Protein AF-A0A662K8Z4-F1 (afdb_monomer)

Solvent-accessible surface area (backbone atoms only — not comparable to full-atom values): 3553 Å² total; per-residue (Å²): 131,66,72,85,72,45,60,87,62,33,30,68,69,32,51,76,37,95,54,26,88,80,62,51,58,50,45,69,53,5,30,73,76,69,70,30,56,44,39,45,28,90,80,43,90,77,54,82,71,77,78,78,76,78,79,125

Secondary structure (DSSP, 8-state):
--GGG-GGG--GGGTS-TTTTTT---HHHHHHHHS-TTS--TT-TTSSS-------

Nearest PDB structures (foldseek):
  6c8v-assembly1_A  TM=7.906E-01  e=1.396E-02  Methylorubrum extorquens

Mean predicted aligned error: 6.09 Å

Sequence (56 aa):
LNDLRDRSRLKGSCSSCPNREVCGGCRAKAYSELGDLMGEDPSCPYASAHFTVSRT

Foldseek 3Di:
DCVLLPLCLADDCLNVPPCNNPDSEDLVQCCVPVVDSNYDRQPPPPPPDRPDPPDD

pLDDT: mean 83.89, std 14.53, range [44.97, 95.06]

Structure (mmCIF, N/CA/C/O backbone):
data_AF-A0A662K8Z4-F1
#
_entry.id   AF-A0A66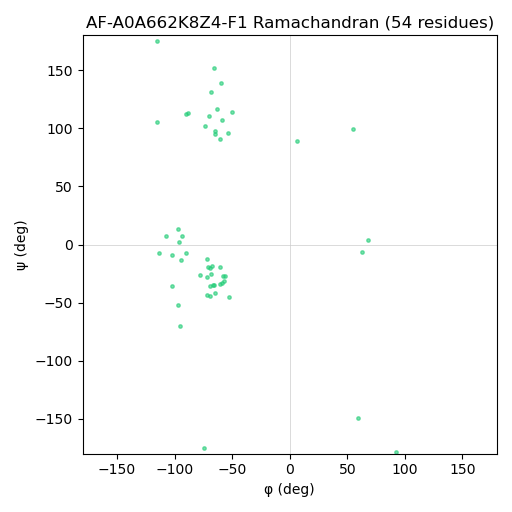2K8Z4-F1
#
loop_
_atom_site.group_PDB
_atom_site.id
_atom_site.type_symbol
_atom_site.label_atom_id
_atom_site.label_alt_id
_atom_site.label_comp_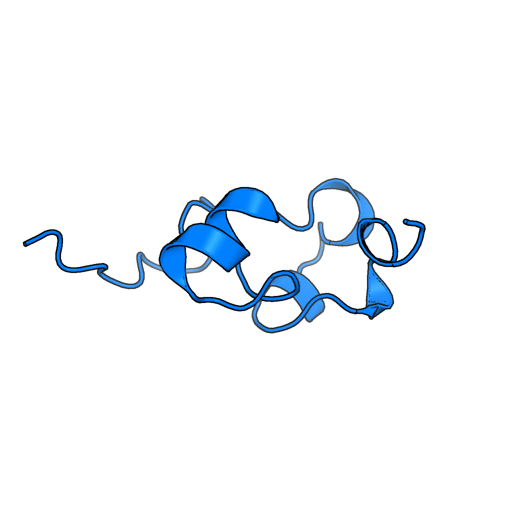id
_atom_site.label_asym_id
_atom_site.label_entity_id
_atom_site.label_seq_id
_atom_site.pdbx_PDB_ins_code
_atom_site.Cartn_x
_atom_site.Cartn_y
_atom_site.Cartn_z
_atom_site.occupancy
_atom_site.B_iso_or_equiv
_atom_site.auth_seq_id
_atom_site.auth_comp_id
_atom_site.auth_asym_id
_atom_site.auth_atom_id
_atom_site.pdbx_PDB_model_num
ATOM 1 N N . LEU A 1 1 ? -6.314 -13.421 10.347 1.00 58.25 1 LEU A N 1
ATOM 2 C CA . LEU A 1 1 ? -4.980 -12.764 10.322 1.00 58.25 1 LEU A CA 1
ATOM 3 C C . LEU A 1 1 ? -4.255 -12.891 8.968 1.00 58.25 1 LEU A C 1
ATOM 5 O O . LEU A 1 1 ? -3.278 -12.182 8.768 1.00 58.25 1 LEU A O 1
ATOM 9 N N . ASN A 1 2 ? -4.699 -13.750 8.036 1.00 71.56 2 ASN A N 1
ATOM 10 C CA . ASN A 1 2 ? -4.020 -13.950 6.743 1.00 71.56 2 ASN A CA 1
ATOM 11 C C . ASN A 1 2 ? -4.286 -12.835 5.717 1.00 71.56 2 ASN A C 1
ATOM 13 O O . ASN A 1 2 ? -3.438 -12.543 4.882 1.00 71.56 2 ASN A O 1
ATOM 17 N N . ASP A 1 3 ? -5.427 -12.170 5.842 1.00 78.75 3 ASP A N 1
ATOM 18 C CA . ASP A 1 3 ? -5.930 -11.147 4.925 1.00 78.75 3 ASP A CA 1
ATOM 19 C C . ASP A 1 3 ? -4.9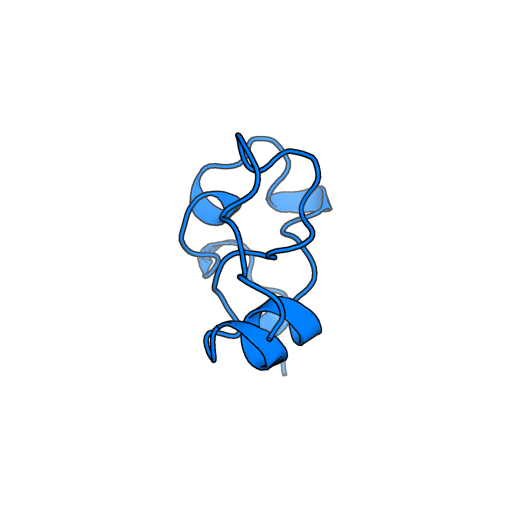84 -9.960 4.713 1.00 78.75 3 ASP A C 1
ATOM 21 O O . ASP A 1 3 ? -4.938 -9.396 3.628 1.00 78.75 3 ASP A O 1
ATOM 25 N N . LEU A 1 4 ? -4.193 -9.597 5.728 1.00 80.94 4 LEU A N 1
ATOM 26 C CA . LEU A 1 4 ? -3.241 -8.482 5.657 1.00 80.94 4 LEU A CA 1
ATOM 27 C C . LEU A 1 4 ? -2.031 -8.755 4.757 1.00 80.94 4 LEU A C 1
ATOM 29 O O . LEU A 1 4 ? -1.332 -7.820 4.366 1.00 80.94 4 LEU A O 1
ATOM 33 N N . ARG A 1 5 ? -1.753 -10.032 4.479 1.00 84.38 5 ARG A N 1
ATOM 34 C CA . ARG A 1 5 ? -0.649 -10.463 3.615 1.00 84.38 5 ARG A CA 1
ATOM 35 C C . ARG A 1 5 ? -1.092 -10.689 2.177 1.00 84.38 5 ARG A C 1
ATOM 37 O O . ARG A 1 5 ? -0.236 -10.809 1.306 1.00 84.38 5 ARG A O 1
ATOM 44 N N . ASP A 1 6 ? -2.397 -10.745 1.933 1.00 90.56 6 ASP A N 1
ATOM 45 C CA . ASP A 1 6 ? -2.941 -10.956 0.603 1.00 90.56 6 ASP A CA 1
ATOM 46 C C . ASP A 1 6 ? -2.776 -9.689 -0.246 1.00 90.56 6 ASP A C 1
ATOM 48 O O . ASP A 1 6 ? -3.512 -8.707 -0.121 1.00 90.56 6 ASP A O 1
ATOM 52 N N . ARG A 1 7 ? -1.771 -9.717 -1.124 1.00 91.00 7 ARG A N 1
ATOM 53 C CA . ARG A 1 7 ? -1.428 -8.599 -2.008 1.00 91.00 7 ARG A CA 1
ATOM 54 C C . ARG A 1 7 ? -2.479 -8.356 -3.088 1.00 91.00 7 ARG A C 1
ATOM 56 O O . ARG A 1 7 ? -2.553 -7.241 -3.597 1.00 91.00 7 ARG A O 1
ATOM 63 N N . SER A 1 8 ? -3.327 -9.343 -3.391 1.00 92.44 8 SER A N 1
ATOM 64 C CA . SER A 1 8 ? -4.423 -9.182 -4.354 1.00 92.44 8 SER A CA 1
ATOM 65 C C . SER A 1 8 ? -5.504 -8.215 -3.865 1.00 92.44 8 SER A C 1
ATOM 67 O O . SER A 1 8 ? -6.262 -7.676 -4.667 1.00 92.44 8 SER A O 1
ATOM 69 N N . ARG A 1 9 ? -5.546 -7.953 -2.553 1.00 93.19 9 ARG A N 1
ATOM 70 C CA . ARG A 1 9 ? -6.532 -7.074 -1.920 1.00 93.19 9 ARG A CA 1
ATOM 71 C C . ARG A 1 9 ? -6.103 -5.616 -1.846 1.00 93.19 9 ARG A C 1
ATOM 73 O O . ARG A 1 9 ? -6.921 -4.794 -1.439 1.00 93.19 9 ARG A O 1
ATOM 80 N N . LEU A 1 10 ? -4.860 -5.292 -2.214 1.00 93.38 10 LEU A N 1
ATOM 81 C CA . LEU A 1 10 ? -4.379 -3.912 -2.265 1.00 93.38 10 LEU A CA 1
ATOM 82 C C . LEU A 1 10 ? -5.225 -3.093 -3.248 1.00 93.38 10 LEU A C 1
ATOM 84 O O . LEU A 1 10 ? -5.560 -3.562 -4.333 1.00 93.38 10 LEU A O 1
ATOM 88 N N . LYS A 1 11 ? -5.544 -1.856 -2.868 1.00 92.12 11 LYS A N 1
ATOM 89 C CA . LYS A 1 11 ? -6.337 -0.899 -3.650 1.00 92.12 11 LYS A CA 1
ATOM 90 C C . LYS A 1 11 ? -5.493 0.315 -4.052 1.00 92.12 11 LYS A C 1
ATOM 92 O O . LYS A 1 11 ? -4.332 0.438 -3.662 1.00 92.12 11 LYS A O 1
ATOM 97 N N . GLY A 1 12 ? -6.083 1.209 -4.846 1.00 89.31 12 GLY A N 1
ATOM 98 C CA . GLY A 1 12 ? -5.427 2.431 -5.324 1.00 89.31 12 GLY A CA 1
ATOM 99 C C . GLY A 1 12 ? -4.164 2.135 -6.137 1.00 89.31 12 GLY A C 1
ATOM 100 O O . GLY A 1 12 ? -4.055 1.080 -6.769 1.00 89.31 12 GLY A O 1
ATOM 101 N N . SER A 1 13 ? -3.184 3.031 -6.082 1.00 89.12 13 SER A N 1
ATOM 102 C CA . SER A 1 13 ? -1.872 2.898 -6.728 1.00 89.12 13 SER A CA 1
ATOM 103 C C . SER A 1 13 ? -1.108 1.650 -6.294 1.00 89.12 13 SER A C 1
ATOM 105 O O . SER A 1 13 ? -0.335 1.105 -7.079 1.00 89.12 13 SER A O 1
ATOM 107 N N . CYS A 1 14 ? -1.349 1.135 -5.083 1.00 91.50 14 CYS A N 1
ATOM 108 C CA . CYS A 1 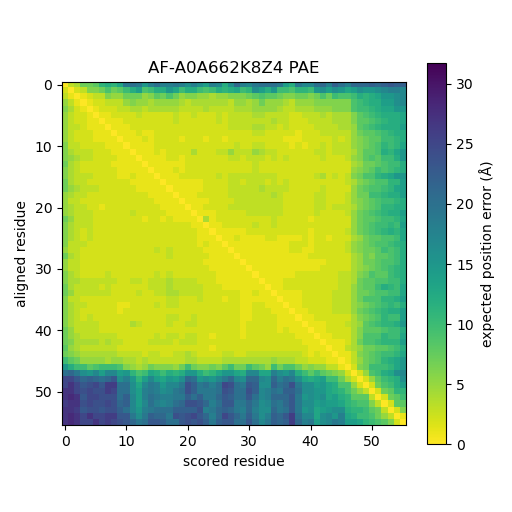14 ? -0.727 -0.101 -4.613 1.00 91.50 14 CYS A CA 1
ATOM 109 C C . CYS A 1 14 ? -1.230 -1.347 -5.365 1.00 91.50 14 CYS A C 1
ATOM 111 O O . CYS A 1 14 ? -0.482 -2.318 -5.466 1.00 91.50 14 CYS A O 1
ATOM 113 N N . SER A 1 15 ? -2.445 -1.325 -5.929 1.00 92.62 15 SER A N 1
ATOM 114 C CA . SER A 1 15 ? -3.020 -2.459 -6.678 1.00 92.62 15 SER A CA 1
ATOM 115 C C . SER A 1 15 ? -2.311 -2.724 -8.016 1.00 92.62 15 SER A C 1
ATOM 117 O O . SER A 1 15 ? -2.106 -3.879 -8.408 1.00 92.62 15 SER A O 1
ATOM 119 N N . SER A 1 16 ? -1.882 -1.648 -8.682 1.00 90.75 16 SER A N 1
ATOM 120 C CA . SER A 1 16 ? -1.212 -1.646 -9.986 1.00 90.75 16 SER A CA 1
ATOM 121 C C . SER A 1 16 ? 0.284 -1.325 -9.895 1.00 90.75 16 SER A C 1
ATOM 123 O O . SER A 1 16 ? 0.940 -1.143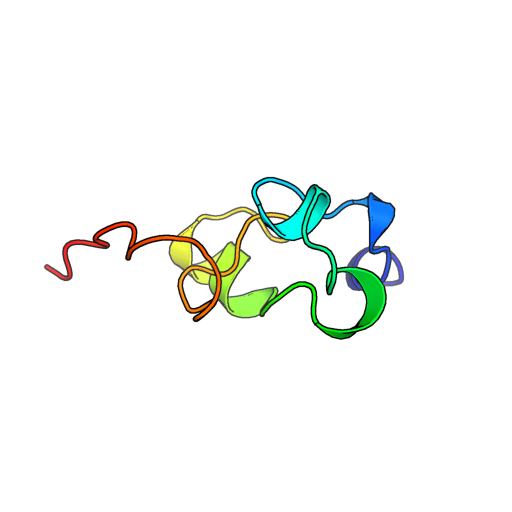 -10.919 1.00 90.75 16 SER A O 1
ATOM 125 N N . CYS A 1 17 ? 0.843 -1.232 -8.684 1.00 91.75 17 CYS A N 1
ATOM 126 C CA . CYS A 1 17 ? 2.255 -0.926 -8.484 1.00 91.75 17 CYS A CA 1
ATOM 127 C C . CYS A 1 17 ? 3.137 -2.097 -8.963 1.00 91.75 17 CYS A C 1
ATOM 129 O O . CYS A 1 17 ? 2.928 -3.227 -8.512 1.00 91.75 17 CYS A O 1
ATOM 131 N N . PRO A 1 18 ? 4.191 -1.851 -9.768 1.00 92.44 18 PRO A N 1
ATOM 132 C CA . PRO A 1 18 ? 5.144 -2.894 -10.166 1.00 92.44 18 PRO A CA 1
ATOM 133 C C . PRO A 1 18 ? 5.803 -3.603 -8.973 1.00 92.44 18 PRO A C 1
ATOM 135 O O . PRO A 1 18 ? 6.162 -4.772 -9.053 1.00 92.44 18 PRO A O 1
ATOM 138 N N . ASN A 1 19 ? 5.910 -2.907 -7.838 1.00 92.31 19 ASN A N 1
ATOM 139 C CA . ASN A 1 19 ? 6.545 -3.400 -6.618 1.00 92.31 19 ASN A CA 1
ATOM 140 C C . ASN A 1 19 ? 5.541 -3.966 -5.592 1.00 92.31 19 ASN A C 1
ATOM 142 O O . ASN A 1 19 ? 5.906 -4.148 -4.425 1.00 92.31 19 ASN A O 1
ATOM 146 N N . ARG A 1 20 ? 4.272 -4.209 -5.968 1.00 91.44 20 ARG A N 1
ATOM 147 C CA . ARG A 1 20 ? 3.200 -4.573 -5.016 1.00 91.44 20 ARG A CA 1
ATOM 148 C C . ARG A 1 20 ? 3.467 -5.867 -4.240 1.00 91.44 20 ARG A C 1
ATOM 150 O O . ARG A 1 20 ? 3.103 -5.953 -3.069 1.00 91.44 20 ARG A O 1
ATOM 157 N N . GLU A 1 21 ? 4.133 -6.837 -4.868 1.00 92.75 21 GLU A N 1
ATOM 158 C CA . GLU A 1 21 ? 4.426 -8.141 -4.256 1.00 92.75 21 GLU A CA 1
ATOM 159 C C . GLU A 1 21 ? 5.496 -8.027 -3.157 1.00 92.75 21 GLU A C 1
ATOM 161 O O . GLU A 1 21 ? 5.477 -8.771 -2.177 1.00 92.75 21 GLU A O 1
ATOM 166 N N . VAL A 1 22 ? 6.391 -7.040 -3.275 1.00 92.75 22 VAL A N 1
ATOM 167 C CA . VAL A 1 22 ? 7.526 -6.848 -2.360 1.00 92.75 22 VAL A CA 1
ATOM 168 C C . VAL A 1 22 ? 7.212 -5.805 -1.285 1.00 92.75 22 VAL A C 1
ATOM 170 O O . VAL A 1 22 ? 7.343 -6.078 -0.094 1.00 92.75 22 VAL A O 1
ATOM 173 N N . CYS A 1 23 ? 6.762 -4.611 -1.677 1.00 92.38 23 CYS A N 1
ATOM 174 C CA . CYS A 1 23 ? 6.503 -3.506 -0.754 1.00 92.38 23 CYS A CA 1
ATOM 175 C C . CYS A 1 23 ? 5.026 -3.466 -0.353 1.00 92.38 23 CYS A C 1
ATOM 177 O O . CYS A 1 23 ? 4.648 -3.756 0.787 1.00 92.38 23 CYS A O 1
ATOM 179 N N . GLY A 1 24 ? 4.175 -3.095 -1.309 1.00 91.19 24 GLY A N 1
ATOM 180 C CA . GLY A 1 24 ? 2.753 -2.845 -1.113 1.00 91.19 24 GLY A CA 1
ATOM 181 C C . GLY A 1 24 ? 2.409 -1.694 -0.160 1.00 91.19 24 GLY A C 1
ATOM 182 O O . GLY A 1 24 ? 1.233 -1.392 -0.075 1.00 91.19 24 GLY A O 1
ATOM 183 N N . GLY A 1 25 ? 3.360 -1.054 0.541 1.00 92.69 25 GLY A N 1
ATOM 184 C CA . GLY A 1 25 ? 3.178 0.086 1.466 1.00 92.69 25 GLY A CA 1
ATOM 185 C C . GLY A 1 25 ? 2.979 -0.295 2.947 1.00 92.69 25 GLY A C 1
ATOM 186 O O . GLY A 1 25 ? 2.959 -1.477 3.295 1.00 92.69 25 GLY A O 1
ATOM 187 N N . CYS A 1 26 ? 2.787 0.695 3.822 1.00 92.94 26 CYS A N 1
ATOM 188 C CA . CYS A 1 26 ? 2.474 0.541 5.245 1.00 92.94 26 CYS A CA 1
ATOM 189 C C . CYS A 1 26 ? 0.958 0.481 5.512 1.00 92.94 26 CYS A C 1
ATOM 191 O O . CYS A 1 26 ? 0.244 1.478 5.404 1.00 92.94 26 CYS A O 1
ATOM 193 N N . ARG A 1 27 ? 0.465 -0.689 5.946 1.00 92.94 27 ARG A N 1
ATOM 194 C CA . ARG A 1 27 ? -0.965 -0.910 6.258 1.00 92.94 27 ARG A CA 1
ATOM 195 C C . ARG A 1 27 ? -1.449 -0.101 7.462 1.00 92.94 27 ARG A C 1
ATOM 197 O O . ARG A 1 27 ? -2.586 0.356 7.476 1.00 92.94 27 ARG A O 1
ATOM 204 N N . ALA A 1 28 ? -0.584 0.088 8.459 1.00 93.88 28 ALA A N 1
ATOM 205 C CA . ALA A 1 28 ? -0.928 0.847 9.658 1.00 93.88 28 ALA A CA 1
ATOM 206 C C . ALA A 1 28 ? -1.205 2.322 9.332 1.00 93.88 28 ALA A C 1
ATOM 208 O O . ALA A 1 28 ? -2.185 2.874 9.819 1.00 93.88 28 ALA A O 1
ATOM 209 N N . LYS A 1 29 ? -0.393 2.935 8.461 1.00 92.62 29 LYS A N 1
ATOM 210 C CA . LYS A 1 29 ? -0.610 4.314 8.003 1.00 92.62 29 LYS A CA 1
ATOM 211 C C . LYS A 1 29 ? -1.831 4.449 7.106 1.00 92.62 29 LYS A C 1
ATOM 213 O O . LYS A 1 29 ? -2.631 5.344 7.337 1.00 92.62 29 LYS A O 1
ATOM 218 N N . ALA A 1 30 ? -2.013 3.526 6.158 1.00 93.00 30 ALA A N 1
ATOM 219 C CA . ALA A 1 30 ? -3.204 3.495 5.309 1.00 93.00 30 ALA A CA 1
ATOM 220 C C . ALA A 1 30 ? -4.496 3.508 6.152 1.00 93.00 30 ALA A C 1
ATOM 222 O O . ALA A 1 30 ? -5.393 4.312 5.918 1.00 93.00 30 ALA A O 1
ATOM 223 N N . TYR A 1 31 ? -4.551 2.702 7.218 1.00 93.56 31 TYR A N 1
ATOM 224 C CA . TYR A 1 31 ? -5.689 2.710 8.136 1.00 93.56 31 TYR A CA 1
ATOM 225 C C . TYR A 1 31 ? -5.751 3.957 9.028 1.00 93.56 31 TYR A C 1
ATOM 227 O O . TYR A 1 31 ? -6.823 4.527 9.199 1.00 93.56 31 TYR A O 1
ATOM 235 N N . SER A 1 32 ? -4.621 4.395 9.591 1.00 95.06 32 SER A N 1
ATOM 236 C CA . SER A 1 32 ? -4.583 5.543 10.506 1.00 95.06 32 SER A CA 1
ATOM 237 C C . SER A 1 32 ? -4.953 6.863 9.835 1.00 95.06 32 SER A C 1
ATOM 239 O O . SER A 1 32 ? -5.514 7.730 10.498 1.00 95.06 32 SER A O 1
ATOM 241 N N . GLU A 1 33 ? -4.590 7.044 8.568 1.00 92.94 33 GLU A N 1
ATOM 242 C CA . GLU A 1 33 ? -4.759 8.315 7.859 1.00 92.94 33 GLU A CA 1
ATOM 243 C C . GLU A 1 33 ? -5.962 8.296 6.912 1.00 92.94 33 GLU A C 1
ATOM 245 O O . GLU A 1 33 ? -6.644 9.308 6.780 1.00 92.94 33 GLU A O 1
ATOM 250 N N . LEU A 1 34 ? -6.253 7.156 6.272 1.00 89.25 34 LEU A N 1
ATOM 251 C CA . LEU A 1 34 ? -7.314 7.048 5.261 1.00 89.25 34 LEU A CA 1
ATOM 252 C C . LEU A 1 34 ? -8.487 6.163 5.702 1.00 89.25 34 LEU A C 1
ATOM 254 O O . LEU A 1 34 ? -9.479 6.062 4.983 1.00 89.25 34 LEU A O 1
ATOM 258 N N . GLY A 1 35 ? -8.384 5.473 6.842 1.00 92.81 35 GLY A N 1
ATOM 259 C CA . GLY A 1 35 ? -9.401 4.520 7.293 1.00 92.81 35 GLY A CA 1
ATOM 260 C C . GLY A 1 35 ? -9.512 3.253 6.434 1.00 92.81 35 GLY A C 1
ATOM 261 O O . GLY A 1 35 ? -10.362 2.409 6.713 1.00 92.81 35 GLY A O 1
ATOM 262 N N . ASP A 1 36 ? -8.659 3.073 5.417 1.00 92.31 36 ASP A N 1
ATOM 263 C CA . ASP A 1 36 ? -8.650 1.888 4.554 1.00 92.31 36 ASP A CA 1
ATOM 264 C C . ASP A 1 36 ? -7.347 1.108 4.725 1.00 92.31 36 ASP A C 1
ATOM 266 O O . A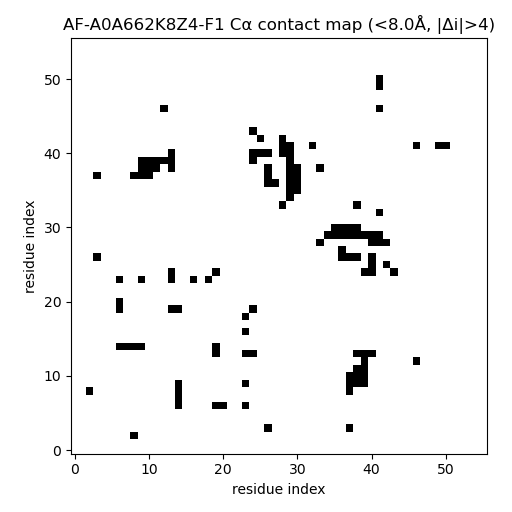SP A 1 36 ? -6.288 1.466 4.216 1.00 92.31 36 ASP A O 1
ATOM 270 N N . LEU A 1 37 ? -7.446 -0.021 5.421 1.00 92.69 37 LEU A N 1
ATOM 271 C CA . LEU A 1 37 ? -6.331 -0.925 5.690 1.00 92.69 37 LEU A CA 1
ATOM 272 C C . LEU A 1 37 ? -5.677 -1.458 4.403 1.00 92.69 37 LEU A C 1
ATOM 274 O O . LEU A 1 37 ? -4.47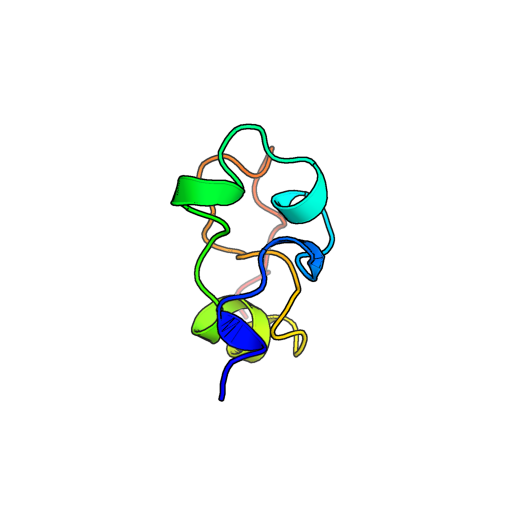0 -1.705 4.383 1.00 92.69 37 LEU A O 1
ATOM 278 N N . MET A 1 38 ? -6.472 -1.647 3.344 1.00 93.31 38 MET A N 1
ATOM 279 C CA . MET A 1 38 ? -6.026 -2.127 2.032 1.00 93.31 38 MET A CA 1
ATOM 280 C C . MET A 1 38 ? -5.769 -0.980 1.044 1.00 93.31 38 MET A C 1
ATOM 282 O O . MET A 1 38 ? -5.448 -1.234 -0.117 1.00 93.31 38 MET A O 1
ATOM 286 N N . GLY A 1 39 ? -5.933 0.264 1.495 1.00 92.00 39 GLY A N 1
ATOM 287 C CA . GLY A 1 39 ? -5.709 1.467 0.712 1.00 92.00 39 GLY A CA 1
ATOM 288 C C . GLY A 1 39 ? -4.232 1.788 0.503 1.00 92.00 39 GLY A C 1
ATOM 289 O O . GLY A 1 39 ? -3.322 1.036 0.874 1.00 92.00 39 GLY A O 1
ATOM 290 N N . GLU A 1 40 ? -4.011 2.940 -0.119 1.00 91.94 40 GLU A N 1
ATOM 291 C CA . GLU A 1 40 ? -2.680 3.470 -0.387 1.00 91.94 40 GLU A CA 1
ATOM 292 C C . GLU A 1 40 ? -1.950 3.824 0.909 1.00 91.94 40 GLU A C 1
ATOM 294 O O . GLU A 1 40 ? -2.563 4.160 1.918 1.00 91.94 40 GLU A O 1
ATOM 299 N N . ASP A 1 41 ? -0.621 3.757 0.878 1.00 92.19 41 ASP A N 1
ATOM 300 C CA . ASP A 1 41 ? 0.209 4.322 1.939 1.00 92.19 41 ASP A CA 1
ATOM 301 C C . ASP A 1 41 ? 0.498 5.796 1.612 1.00 92.19 41 ASP A C 1
ATOM 303 O O . ASP A 1 41 ? 1.243 6.047 0.659 1.00 92.19 41 ASP A O 1
ATOM 307 N N . PRO A 1 42 ? -0.017 6.766 2.394 1.00 89.38 42 PRO A N 1
ATOM 308 C CA . PRO A 1 42 ? 0.225 8.194 2.164 1.00 89.38 42 PRO A CA 1
ATOM 309 C C . PRO A 1 42 ? 1.704 8.585 2.232 1.00 89.38 42 PRO A C 1
ATOM 311 O O . PRO A 1 42 ? 2.104 9.628 1.723 1.00 89.38 42 PRO A O 1
ATOM 314 N N . SER A 1 43 ? 2.537 7.747 2.855 1.00 89.62 43 SER A N 1
ATOM 315 C CA . SER A 1 43 ? 3.982 7.952 2.935 1.00 89.62 43 SER A CA 1
ATOM 316 C C . SER A 1 43 ? 4.782 7.250 1.838 1.00 89.62 43 SER A C 1
ATOM 318 O O . SER A 1 43 ? 6.011 7.254 1.889 1.00 89.62 43 SER A O 1
ATOM 320 N N . CYS A 1 44 ? 4.113 6.654 0.846 1.00 91.12 44 CYS A N 1
ATOM 321 C CA . CYS A 1 44 ? 4.769 6.003 -0.280 1.00 91.12 44 CYS A CA 1
ATOM 322 C C . CYS A 1 44 ? 5.576 7.027 -1.105 1.00 91.12 44 CYS A C 1
ATOM 324 O O . CYS A 1 44 ? 4.979 7.899 -1.735 1.00 91.12 44 CYS A O 1
ATOM 326 N N . PRO A 1 45 ? 6.914 6.900 -1.199 1.00 87.25 45 PRO A N 1
ATOM 327 C CA . PRO A 1 45 ? 7.738 7.843 -1.962 1.00 87.25 45 PRO A CA 1
ATOM 328 C C . PRO A 1 45 ? 7.561 7.704 -3.483 1.00 87.25 45 PRO A C 1
ATOM 330 O O . PRO A 1 45 ? 8.020 8.556 -4.237 1.00 87.25 45 PRO A O 1
ATOM 333 N N . TYR A 1 46 ? 6.916 6.623 -3.934 1.00 84.50 46 TYR A N 1
ATOM 334 C CA . TYR A 1 46 ? 6.657 6.326 -5.345 1.00 84.50 46 TYR A CA 1
ATOM 335 C C . TYR A 1 46 ? 5.221 6.639 -5.776 1.00 84.50 46 TYR A C 1
ATOM 337 O O . TYR A 1 46 ? 4.923 6.558 -6.967 1.00 84.50 46 TYR A O 1
ATOM 345 N N . ALA A 1 47 ? 4.323 6.960 -4.837 1.00 78.56 47 ALA A N 1
ATOM 346 C CA . ALA A 1 47 ? 2.995 7.442 -5.185 1.00 78.56 47 ALA A CA 1
ATOM 347 C C . ALA A 1 47 ? 3.179 8.843 -5.776 1.00 78.56 47 ALA A C 1
ATOM 349 O O . ALA A 1 47 ? 3.637 9.762 -5.098 1.00 78.56 47 ALA A O 1
ATOM 350 N N . SER A 1 48 ? 2.943 8.964 -7.081 1.00 61.06 48 SER A N 1
ATOM 351 C CA . SER A 1 48 ? 3.190 10.174 -7.858 1.00 61.06 48 SER A CA 1
ATOM 352 C C . SER A 1 48 ? 2.571 11.393 -7.177 1.00 61.06 48 SER A C 1
ATOM 354 O O . SER A 1 48 ? 1.351 11.484 -7.100 1.00 61.06 48 SER A O 1
ATOM 356 N N . ALA A 1 49 ? 3.442 12.305 -6.736 1.00 51.94 49 ALA A N 1
ATOM 357 C CA . ALA A 1 49 ? 3.139 13.606 -6.152 1.00 51.94 49 ALA A CA 1
ATOM 358 C C . ALA A 1 49 ? 2.194 13.555 -4.942 1.00 51.94 49 ALA A C 1
ATOM 360 O O . ALA A 1 49 ? 0.980 13.518 -5.097 1.00 51.94 49 ALA A O 1
ATOM 361 N N . HIS A 1 50 ? 2.790 13.622 -3.745 1.00 53.59 50 HIS A N 1
ATOM 362 C CA . HIS A 1 50 ? 2.213 14.171 -2.515 1.00 53.59 50 HIS A CA 1
ATOM 363 C C . HIS A 1 50 ? 0.735 14.561 -2.644 1.00 53.59 50 HIS A C 1
ATOM 365 O O . HIS A 1 50 ? 0.418 15.712 -2.954 1.00 53.59 50 HIS A O 1
ATOM 371 N N . PHE A 1 51 ? -0.167 13.616 -2.368 1.00 53.34 51 PHE A N 1
ATOM 372 C CA . PHE A 1 51 ? -1.504 13.998 -1.954 1.00 53.34 51 PHE A CA 1
ATOM 373 C C . PHE A 1 51 ? -1.293 14.822 -0.690 1.00 53.34 51 PHE A C 1
ATOM 375 O O . PHE A 1 51 ? -0.830 14.314 0.333 1.00 53.34 51 PHE A O 1
ATOM 382 N N . THR A 1 52 ? -1.478 16.129 -0.817 1.00 54.69 52 THR A N 1
ATOM 383 C CA . THR A 1 52 ? -1.326 17.092 0.258 1.00 54.69 52 THR A CA 1
ATOM 384 C C . THR A 1 52 ? -2.323 16.727 1.345 1.00 54.69 52 THR A C 1
ATOM 386 O O . THR A 1 52 ? -3.458 17.200 1.346 1.00 54.69 52 THR A O 1
ATOM 389 N N . VAL A 1 53 ? -1.913 15.891 2.295 1.00 54.62 53 VAL A N 1
ATOM 390 C CA . VAL A 1 53 ? -2.495 15.953 3.627 1.00 54.62 53 VAL A CA 1
ATOM 391 C C . VAL A 1 53 ? -2.072 17.317 4.147 1.00 54.62 53 VAL A C 1
ATOM 393 O O . VAL A 1 53 ? -0.941 17.514 4.597 1.00 54.62 53 VAL A O 1
ATOM 396 N N . SER A 1 54 ? -2.964 18.293 3.983 1.00 55.00 54 SER A N 1
ATOM 397 C CA . SER A 1 54 ? -2.933 19.538 4.733 1.00 55.00 54 SER A CA 1
ATOM 398 C C . SER A 1 54 ? -2.900 19.157 6.207 1.00 55.00 54 SER A C 1
ATOM 400 O O . SER A 1 54 ? -3.925 18.844 6.805 1.00 55.00 54 SER A O 1
ATOM 402 N N . ARG A 1 55 ? -1.693 19.114 6.772 1.00 55.22 55 ARG A N 1
ATOM 403 C CA . ARG A 1 55 ? -1.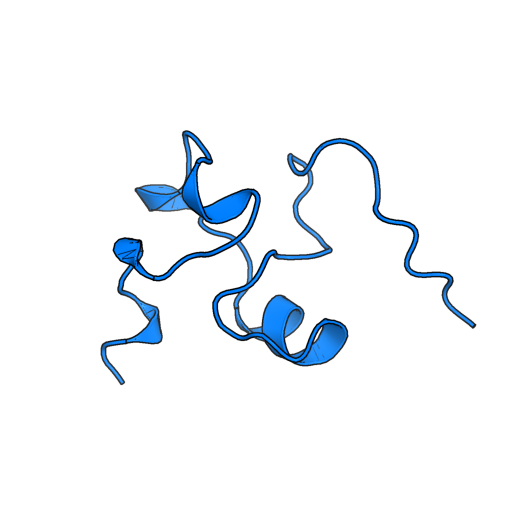470 19.076 8.212 1.00 55.22 55 ARG A CA 1
ATOM 404 C C . ARG A 1 55 ? -1.990 20.401 8.765 1.00 55.22 5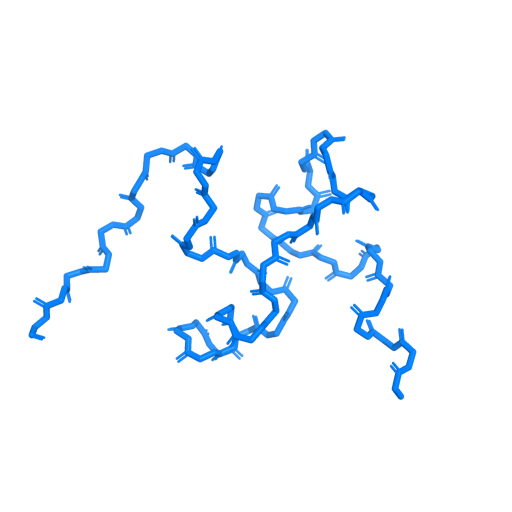5 ARG A C 1
ATOM 406 O O . ARG A 1 55 ? -1.299 21.409 8.646 1.00 55.22 55 ARG A O 1
ATOM 413 N N . THR A 1 56 ? -3.218 20.400 9.276 1.00 44.97 56 THR A N 1
ATOM 414 C CA . THR A 1 56 ? -3.651 21.371 10.293 1.00 44.97 56 THR A CA 1
ATOM 415 C C . THR A 1 56 ? -2.823 21.206 11.554 1.00 44.97 56 THR A C 1
ATOM 417 O O . THR A 1 56 ? -2.518 20.036 11.887 1.00 44.97 56 THR A O 1
#

Radius of gyration: 11.07 Å; Cα contacts (8 Å, |Δi|>4): 63; chains: 1; bounding box: 17×35×21 Å